Protein AF-A0A7C3Y1F5-F1 (afdb_monomer_lite)

Sequence (34 aa):
MKKLVVYYSLTGNTKSLAENISKSLNCDIEEIID

Radius of gyration: 9.53 Å; chains: 1; bounding box: 23×17×20 Å

pLDDT: mean 96.16, std 4.66, range [77.75, 98.5]

Foldseek 3Di:
DADEAEEEDDPCPGVVVSVVVCVVVVHYYYYDDD

Secondary structure (DSSP, 8-state):
---EEEE--SSSHHHHHHHHHHHHHT-EEEE---

St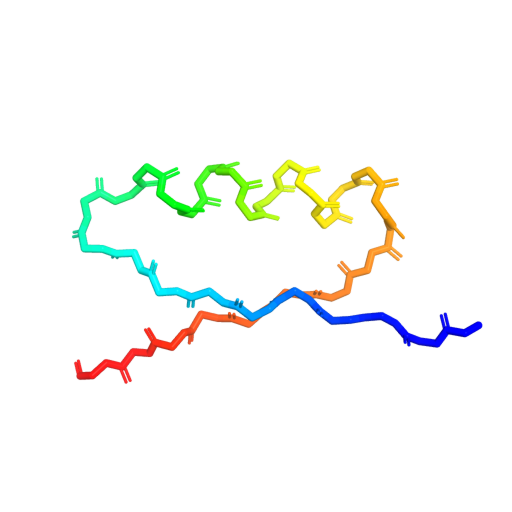ructure (mmCIF, N/CA/C/O backbone):
data_AF-A0A7C3Y1F5-F1
#
_entry.id   AF-A0A7C3Y1F5-F1
#
loop_
_atom_site.group_PDB
_atom_site.id
_atom_site.type_symbol
_atom_site.label_atom_id
_atom_site.label_alt_id
_atom_site.label_comp_id
_atom_site.label_asym_id
_atom_site.label_entity_id
_atom_site.label_seq_id
_atom_site.pdbx_PDB_ins_code
_atom_site.Cartn_x
_atom_site.Cartn_y
_atom_site.Cartn_z
_atom_site.occupancy
_atom_site.B_iso_or_equiv
_atom_site.auth_seq_id
_atom_site.auth_comp_id
_atom_site.auth_asym_id
_atom_site.auth_atom_id
_atom_site.pdbx_PDB_model_num
ATOM 1 N N . MET A 1 1 ? -12.998 -4.387 15.741 1.00 79.81 1 MET A N 1
ATOM 2 C CA . MET A 1 1 ? -12.801 -4.969 14.395 1.00 79.81 1 MET A CA 1
ATOM 3 C C . MET A 1 1 ? -11.317 -4.879 14.078 1.00 79.81 1 MET A C 1
ATOM 5 O O . MET A 1 1 ? -10.784 -3.780 14.184 1.00 79.81 1 MET A O 1
ATOM 9 N N . LYS A 1 2 ? -10.634 -5.997 13.805 1.00 90.38 2 LYS A N 1
ATOM 10 C CA . LYS A 1 2 ? -9.213 -5.964 13.419 1.00 90.38 2 LYS A CA 1
ATOM 11 C C . LYS A 1 2 ? -9.115 -5.529 11.952 1.00 90.38 2 LYS A C 1
ATOM 13 O O . LYS A 1 2 ? -9.931 -5.966 11.146 1.00 90.38 2 LYS A O 1
ATOM 18 N N . LYS A 1 3 ? -8.185 -4.628 11.645 1.00 96.50 3 LYS A N 1
ATOM 19 C CA . LYS A 1 3 ? -7.945 -4.056 10.312 1.00 96.50 3 LYS A CA 1
ATOM 20 C C . LYS A 1 3 ? -6.482 -4.317 9.950 1.00 96.50 3 LYS A C 1
ATOM 22 O O . LYS A 1 3 ? -5.652 -4.363 10.852 1.00 96.50 3 LYS A O 1
ATOM 27 N N . LEU A 1 4 ? -6.195 -4.493 8.668 1.00 97.81 4 LEU A N 1
ATOM 28 C CA . LEU A 1 4 ? -4.846 -4.700 8.146 1.00 97.81 4 LEU A CA 1
ATOM 29 C C . LEU A 1 4 ? -4.721 -3.9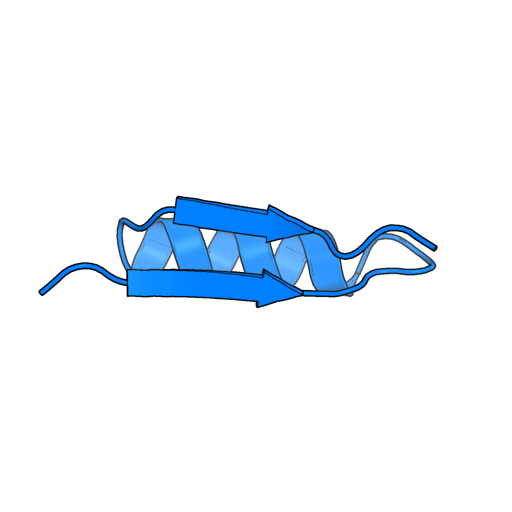29 6.833 1.00 97.81 4 LEU A C 1
ATOM 31 O O . LEU A 1 4 ? -5.596 -4.045 5.973 1.00 97.81 4 LEU A O 1
ATOM 35 N N . VAL A 1 5 ? -3.654 -3.150 6.689 1.00 98.00 5 VAL A N 1
ATOM 36 C CA . VAL A 1 5 ? -3.291 -2.495 5.428 1.00 98.00 5 VAL A CA 1
ATOM 37 C C . VAL A 1 5 ? -2.223 -3.340 4.748 1.00 98.00 5 VAL A C 1
ATOM 39 O O . VAL A 1 5 ? -1.126 -3.474 5.276 1.00 98.00 5 VAL A O 1
ATOM 42 N N . VAL A 1 6 ? -2.532 -3.895 3.580 1.00 98.06 6 VAL A N 1
ATOM 43 C CA . VAL A 1 6 ? -1.564 -4.636 2.760 1.00 98.06 6 VAL A CA 1
ATOM 44 C C . VAL A 1 6 ? -1.220 -3.793 1.541 1.00 98.06 6 VAL A C 1
ATOM 46 O O . VAL A 1 6 ? -2.124 -3.265 0.890 1.00 98.06 6 VAL A O 1
ATOM 49 N N . TYR A 1 7 ? 0.066 -3.635 1.236 1.00 98.00 7 TYR A N 1
ATOM 50 C CA . TYR A 1 7 ? 0.512 -2.800 0.121 1.00 98.00 7 TYR A CA 1
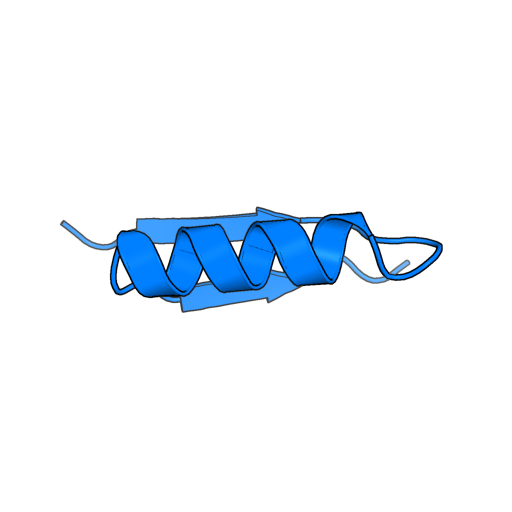ATOM 51 C C . TYR A 1 7 ? 1.776 -3.348 -0.547 1.00 98.00 7 TYR A C 1
ATOM 53 O O . TYR A 1 7 ? 2.507 -4.132 0.039 1.00 98.00 7 TYR A O 1
ATOM 61 N N . TYR A 1 8 ? 2.044 -2.895 -1.771 1.00 97.81 8 TYR A N 1
ATOM 62 C CA . TYR A 1 8 ? 3.311 -3.086 -2.480 1.00 97.81 8 TYR A CA 1
ATOM 63 C C . TYR A 1 8 ? 3.874 -1.715 -2.856 1.00 97.81 8 TYR A C 1
ATOM 65 O O . TYR A 1 8 ? 3.114 -0.805 -3.209 1.00 97.81 8 TYR A O 1
ATOM 73 N N . SER A 1 9 ? 5.194 -1.547 -2.806 1.00 96.69 9 SER A N 1
ATOM 74 C CA . SER A 1 9 ? 5.831 -0.265 -3.088 1.00 96.69 9 SER A CA 1
ATOM 75 C C . SER A 1 9 ? 7.185 -0.431 -3.772 1.00 96.69 9 SER A C 1
ATOM 77 O O . SER A 1 9 ? 8.165 -0.787 -3.134 1.00 96.69 9 SER A O 1
ATOM 79 N N . LEU A 1 10 ? 7.270 -0.065 -5.054 1.00 94.69 10 LEU A N 1
ATOM 80 C CA . LEU A 1 10 ? 8.532 -0.130 -5.803 1.00 94.69 10 LEU A CA 1
ATOM 81 C C . LEU A 1 10 ? 9.498 1.022 -5.460 1.00 94.69 10 LEU A C 1
ATOM 83 O O . LEU A 1 10 ? 10.697 0.813 -5.333 1.00 94.69 10 LEU A O 1
ATOM 87 N N . THR A 1 11 ? 8.988 2.251 -5.323 1.00 96.06 11 THR A N 1
ATOM 88 C CA . THR A 1 11 ? 9.810 3.469 -5.128 1.00 96.06 11 THR A CA 1
ATOM 89 C C . THR A 1 11 ? 9.572 4.175 -3.791 1.00 96.06 11 THR A C 1
ATOM 91 O O . THR A 1 11 ? 10.097 5.260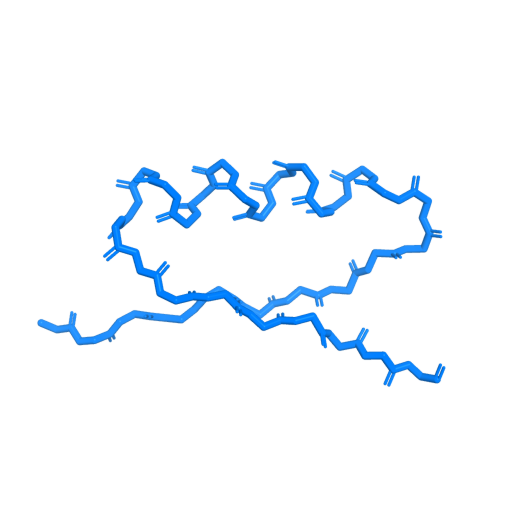 -3.562 1.00 96.06 11 THR A O 1
ATOM 94 N N . GLY A 1 12 ? 8.771 3.587 -2.900 1.00 95.94 12 GLY A N 1
ATOM 95 C CA . GLY A 1 12 ? 8.499 4.119 -1.555 1.00 95.94 12 GLY A CA 1
ATOM 96 C C . GLY A 1 12 ? 7.249 5.001 -1.436 1.00 95.94 12 GLY A C 1
ATOM 97 O O . GLY A 1 12 ? 6.742 5.183 -0.333 1.00 95.94 12 GLY A O 1
ATOM 98 N N . ASN A 1 13 ? 6.686 5.494 -2.545 1.00 97.38 13 ASN A N 1
ATOM 99 C CA . ASN A 1 13 ? 5.496 6.358 -2.497 1.00 97.38 13 ASN A CA 1
ATOM 100 C C . ASN A 1 13 ? 4.281 5.648 -1.875 1.00 97.38 13 ASN A C 1
ATOM 102 O O . ASN A 1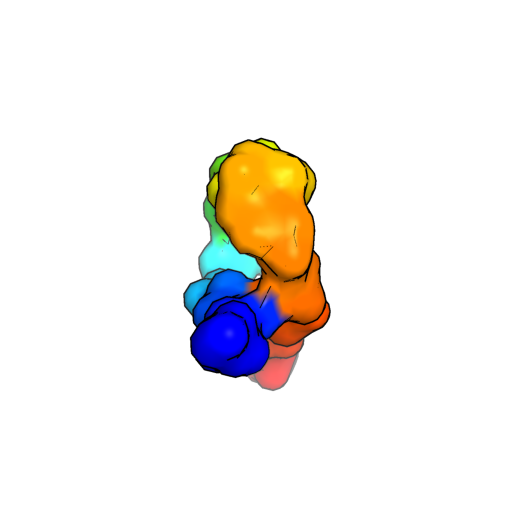 13 ? 3.589 6.212 -1.024 1.00 97.38 13 ASN A O 1
ATOM 106 N N . THR A 1 14 ? 4.036 4.393 -2.263 1.00 97.81 14 THR A N 1
ATOM 107 C CA . THR A 1 14 ? 2.915 3.609 -1.726 1.00 97.81 14 THR A CA 1
ATOM 108 C C . THR A 1 14 ? 3.124 3.274 -0.252 1.00 97.81 14 THR A C 1
ATOM 110 O O . THR A 1 14 ? 2.160 3.289 0.507 1.00 97.81 14 THR A O 1
ATOM 113 N N . LYS A 1 15 ? 4.376 3.060 0.177 1.00 98.06 15 LYS A N 1
ATOM 114 C CA . LYS A 1 15 ? 4.735 2.860 1.587 1.00 98.06 15 LYS A CA 1
ATOM 115 C C . LYS A 1 15 ? 4.334 4.041 2.458 1.00 98.06 15 LYS A C 1
ATOM 117 O O . LYS A 1 15 ? 3.611 3.859 3.434 1.00 98.06 15 LYS A O 1
ATOM 122 N N . SER A 1 16 ? 4.717 5.259 2.070 1.00 98.31 16 SER A N 1
ATOM 123 C CA . SER A 1 16 ? 4.342 6.461 2.824 1.00 98.31 16 SER A CA 1
ATOM 124 C C . SER A 1 16 ? 2.823 6.640 2.916 1.00 98.31 16 SER A C 1
ATOM 126 O O . SER A 1 16 ? 2.308 7.036 3.961 1.00 98.31 16 SER A O 1
ATOM 128 N N . LEU A 1 17 ? 2.082 6.317 1.849 1.00 98.25 17 LEU A N 1
ATOM 129 C CA . LEU A 1 17 ? 0.620 6.353 1.877 1.00 98.25 17 LEU A CA 1
ATOM 130 C C . LEU A 1 17 ? 0.039 5.283 2.814 1.00 98.25 17 LEU A C 1
ATOM 132 O O . LEU A 1 17 ? -0.835 5.591 3.623 1.00 98.25 17 LEU A O 1
ATOM 136 N N . ALA A 1 18 ? 0.534 4.049 2.738 1.00 98.25 18 ALA A N 1
ATOM 137 C CA . ALA A 1 18 ? 0.061 2.937 3.553 1.00 98.25 18 ALA A CA 1
ATOM 138 C C . ALA A 1 18 ? 0.321 3.164 5.054 1.00 98.25 18 ALA A C 1
ATOM 140 O O . ALA A 1 18 ? -0.569 2.917 5.868 1.00 98.25 18 ALA A O 1
ATOM 141 N N . GLU A 1 19 ? 1.477 3.728 5.420 1.00 98.31 19 GLU A N 1
ATOM 142 C CA . GLU A 1 19 ? 1.794 4.140 6.796 1.00 98.31 19 GLU A CA 1
ATOM 143 C C . GLU A 1 19 ? 0.858 5.241 7.318 1.00 98.31 19 GLU A C 1
ATOM 145 O O . GLU A 1 19 ? 0.483 5.246 8.490 1.00 98.31 19 GLU A O 1
ATOM 150 N N . ASN A 1 20 ? 0.463 6.191 6.466 1.00 98.50 20 ASN A N 1
ATOM 151 C CA . ASN A 1 20 ? -0.497 7.224 6.858 1.00 98.50 20 ASN A CA 1
ATOM 152 C C . ASN A 1 20 ? -1.894 6.627 7.075 1.00 98.50 20 ASN A C 1
ATOM 154 O O . ASN A 1 20 ? -2.547 6.944 8.070 1.00 98.50 20 ASN A O 1
ATOM 158 N N . ILE A 1 21 ? -2.328 5.719 6.196 1.00 98.25 21 ILE A N 1
ATOM 159 C CA . ILE A 1 21 ? -3.609 5.014 6.333 1.00 98.25 21 ILE A CA 1
ATOM 160 C C . ILE A 1 21 ? -3.625 4.171 7.616 1.00 98.25 21 ILE A C 1
ATOM 162 O O . ILE A 1 21 ? -4.603 4.230 8.365 1.00 98.25 21 ILE A O 1
ATOM 166 N N . SER A 1 22 ? -2.555 3.422 7.907 1.00 98.06 22 SER A N 1
ATOM 167 C CA . SER A 1 22 ? -2.485 2.566 9.098 1.00 98.06 22 SER A CA 1
ATOM 168 C C . SER A 1 22 ? -2.521 3.378 10.396 1.00 98.06 22 SER A C 1
ATOM 170 O O . SER A 1 22 ? -3.246 3.012 11.323 1.00 98.06 22 SER A O 1
ATOM 172 N N . LYS A 1 23 ? -1.850 4.539 10.437 1.00 98.12 23 LYS A N 1
ATOM 173 C CA . LYS A 1 23 ? -1.934 5.499 11.553 1.00 98.12 23 LYS A CA 1
ATOM 174 C C . LYS A 1 23 ? -3.352 6.037 11.735 1.00 98.12 23 LYS A C 1
ATOM 176 O O . LYS A 1 23 ? -3.866 6.020 12.850 1.00 98.12 23 LYS A O 1
ATOM 181 N N . SER A 1 24 ? -4.009 6.475 10.659 1.00 98.19 24 SER A N 1
ATOM 182 C CA . SER A 1 24 ? -5.384 6.992 10.727 1.00 98.19 24 SER A CA 1
ATOM 183 C C . SER A 1 24 ? -6.397 5.930 11.156 1.00 98.19 24 SER A C 1
ATOM 185 O O . SER A 1 24 ? -7.365 6.238 11.849 1.00 98.19 24 SER A O 1
ATOM 187 N N . LEU A 1 25 ? -6.188 4.675 10.758 1.00 97.06 25 LEU A N 1
ATOM 188 C CA . LEU A 1 25 ? -7.083 3.568 11.084 1.00 97.06 25 LEU A CA 1
ATOM 189 C C . LEU A 1 25 ? -6.703 2.829 12.373 1.00 97.06 25 LEU A C 1
ATOM 191 O O . LEU A 1 25 ? -7.489 1.969 12.788 1.00 97.06 25 LEU A O 1
ATOM 195 N N . ASN A 1 26 ? -5.569 3.176 12.992 1.00 97.50 26 ASN A N 1
ATOM 196 C CA . ASN A 1 26 ? -4.943 2.497 14.126 1.00 97.50 26 ASN A CA 1
ATOM 197 C C . ASN A 1 26 ? -4.914 0.975 13.932 1.00 97.50 26 ASN A C 1
ATOM 199 O O . ASN A 1 26 ? -5.625 0.230 14.616 1.00 97.50 26 ASN A O 1
ATOM 203 N N . CYS A 1 27 ? -4.177 0.528 12.918 1.00 97.75 27 CYS A N 1
ATOM 204 C CA . CYS A 1 27 ? -4.152 -0.874 12.530 1.00 97.75 27 CYS A CA 1
ATOM 205 C C . CYS A 1 27 ? -2.785 -1.349 12.040 1.00 97.75 27 CYS A C 1
ATOM 207 O O . CYS A 1 27 ? -1.899 -0.544 11.761 1.00 97.75 27 CYS A O 1
ATOM 209 N N . ASP A 1 28 ? -2.652 -2.667 11.912 1.00 98.19 28 ASP A N 1
ATOM 210 C CA . ASP A 1 28 ? -1.433 -3.310 11.432 1.00 98.19 28 ASP A CA 1
ATOM 211 C C . ASP A 1 28 ? -1.216 -3.037 9.934 1.00 98.19 28 ASP A C 1
ATOM 213 O O . ASP A 1 28 ? -2.152 -2.688 9.196 1.00 98.19 28 ASP A O 1
ATOM 217 N N . ILE A 1 29 ? 0.028 -3.204 9.485 1.00 98.00 29 ILE 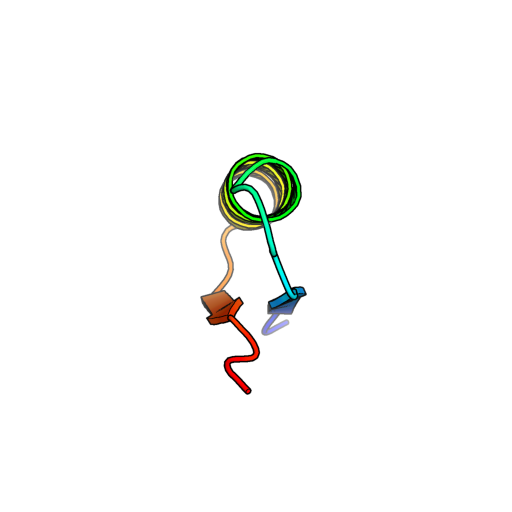A N 1
ATOM 218 C CA . ILE A 1 29 ? 0.452 -2.995 8.100 1.00 98.00 29 ILE A CA 1
ATOM 219 C C . ILE A 1 29 ? 1.398 -4.120 7.658 1.00 98.00 29 ILE A C 1
ATOM 221 O O . ILE A 1 29 ? 2.261 -4.518 8.432 1.00 98.00 29 ILE A O 1
ATOM 225 N N . GLU A 1 30 ? 1.242 -4.593 6.420 1.00 98.06 30 GLU A N 1
ATOM 226 C CA . GLU A 1 30 ? 2.077 -5.626 5.795 1.00 98.06 30 GLU A CA 1
ATOM 227 C C . GLU A 1 30 ? 2.508 -5.178 4.389 1.00 98.06 30 GLU A C 1
ATOM 229 O O . GLU A 1 30 ? 1.684 -4.723 3.589 1.00 98.06 30 GLU A O 1
ATOM 234 N N . GLU A 1 31 ? 3.799 -5.304 4.085 1.00 97.62 31 GLU A N 1
ATOM 235 C CA . GLU A 1 31 ? 4.363 -5.015 2.763 1.00 97.62 31 GLU A CA 1
ATOM 236 C C . GLU A 1 31 ? 4.529 -6.322 1.978 1.00 97.62 31 GLU A C 1
ATOM 238 O O . GLU A 1 31 ? 5.138 -7.272 2.463 1.00 97.62 31 GLU A O 1
ATOM 243 N N . ILE A 1 32 ? 3.993 -6.376 0.760 1.00 97.62 32 ILE A N 1
ATOM 244 C CA . ILE A 1 32 ? 4.234 -7.472 -0.179 1.00 97.62 32 ILE A CA 1
ATOM 245 C C . ILE A 1 32 ? 5.635 -7.265 -0.757 1.00 97.62 32 ILE A C 1
ATOM 247 O O . ILE A 1 32 ? 5.887 -6.246 -1.402 1.00 97.62 32 ILE A O 1
ATOM 251 N N . ILE A 1 33 ? 6.523 -8.229 -0.529 1.00 92.62 33 ILE A N 1
ATOM 252 C CA . ILE A 1 33 ? 7.873 -8.272 -1.096 1.00 92.62 33 ILE A CA 1
ATOM 253 C C . ILE A 1 33 ? 7.905 -9.407 -2.122 1.00 92.62 33 ILE A C 1
ATOM 255 O O . ILE A 1 33 ? 7.449 -10.510 -1.815 1.00 92.62 33 ILE A O 1
ATOM 259 N N . ASP A 1 34 ? 8.413 -9.109 -3.316 1.00 77.75 34 ASP A N 1
ATOM 260 C CA . ASP A 1 34 ? 8.719 -10.079 -4.378 1.00 77.75 34 ASP A CA 1
ATOM 261 C C . ASP A 1 34 ? 10.238 -10.323 -4.421 1.00 77.75 34 ASP A C 1
ATOM 263 O O . ASP A 1 34 ? 10.990 -9.329 -4.248 1.00 77.75 34 ASP A O 1
#